Protein AF-A0A137P3D1-F1 (afdb_monomer)

Nearest PDB structures (foldseek):
  4ilo-assembly1_A  TM=2.712E-01  e=7.919E+00  Chlamydia trachomatis L2/434/Bu

Radius of gyration: 22.84 Å; Cα contacts (8 Å, |Δi|>4): 78; chains: 1; bounding box: 46×44×73 Å

Sequence (147 aa):
MISRLLNASLIRRLPSTFTNNNWLLGMGGLTFGIVVVGGLTRLTESGLSITEWNLIKGMKYPSSPSEWEVEFEKYRQSPEYHKLNHHMTVDEFKNIYFMEWFHRMWGRFIGLAFLGPLAYFWAKGKLAPSLKPKLLTLGGLIGFQVI

InterPro domains:
  IPR003780 COX15/CtaA family [PF02628] (22-145)
  IPR023754 Heme A synthase, type 2 [PTHR23289] (22-145)

Foldseek 3Di:
DPDPPPPVVVVVPPPPVVVVPVLVVVLVVLVVVLVVLVVVLVVLVLQCLQVDDDPPVLLDDDDDPVSLVVSVVVVCPDVCCVPPNVPPDSVNSSVSSCSNSVSLVSLVVSLCSLVVVVVVCVVVVVDDPVCVVVSVVVNVVSVVVSD

Solvent-accessible surface area (backbone atoms only — not comparable to full-atom values): 8757 Å² total; per-residue (Å²): 145,86,86,86,79,82,64,74,70,74,74,69,71,66,76,88,56,73,77,53,53,61,53,53,50,50,52,50,52,52,52,51,48,53,52,53,49,47,52,49,25,56,76,65,67,12,78,65,47,71,82,68,92,38,90,72,69,62,67,64,74,75,84,48,74,72,48,46,51,55,50,49,51,56,31,59,74,32,70,57,29,70,73,77,41,81,82,64,46,75,72,58,48,50,54,31,38,46,46,36,51,49,45,57,51,50,45,44,48,50,47,48,67,51,48,53,58,49,51,53,36,55,76,68,65,71,58,56,81,83,49,51,63,56,52,51,52,50,50,51,52,43,56,62,71,58,104

Mean predicted aligned error: 11.37 Å

Structure (mmCIF, N/CA/C/O backbone):
data_AF-A0A137P3D1-F1
#
_entry.id   AF-A0A137P3D1-F1
#
loop_
_atom_site.group_PDB
_atom_site.id
_atom_site.type_symbol
_atom_site.label_atom_id
_atom_site.label_alt_id
_atom_site.label_comp_id
_atom_site.label_asym_id
_atom_site.label_entity_id
_atom_site.label_seq_id
_atom_site.pdbx_PDB_ins_code
_atom_site.Cartn_x
_atom_site.Cartn_y
_atom_site.Cartn_z
_atom_site.occupancy
_atom_site.B_iso_or_equiv
_atom_site.auth_seq_id
_atom_site.auth_comp_id
_atom_site.auth_asym_id
_atom_site.auth_atom_id
_atom_site.pdbx_PDB_model_num
ATOM 1 N N . MET A 1 1 ? -19.434 -35.854 47.605 1.00 48.38 1 MET A N 1
ATOM 2 C CA . MET A 1 1 ? -19.166 -34.437 47.942 1.00 48.38 1 MET A CA 1
ATOM 3 C C . MET A 1 1 ? -18.241 -33.757 46.913 1.00 48.38 1 MET A C 1
ATOM 5 O O . MET A 1 1 ? -17.445 -32.929 47.302 1.00 48.38 1 MET A O 1
ATOM 9 N N . ILE A 1 2 ? -18.326 -34.055 45.601 1.00 44.84 2 ILE A N 1
ATOM 10 C CA . ILE A 1 2 ? -17.552 -33.346 44.547 1.00 44.84 2 ILE A CA 1
ATOM 11 C C . ILE A 1 2 ? -18.333 -33.371 43.211 1.00 44.84 2 ILE A C 1
ATOM 13 O O . ILE A 1 2 ? -17.855 -33.866 42.202 1.00 44.84 2 ILE A O 1
ATOM 17 N N . SER A 1 3 ? -19.590 -32.914 43.189 1.00 43.62 3 SER A N 1
ATOM 18 C CA . SER A 1 3 ? -20.374 -32.834 41.932 1.00 43.62 3 SER A CA 1
ATOM 19 C C . SER A 1 3 ? -21.112 -31.506 41.728 1.00 43.62 3 SER A C 1
ATOM 21 O O . SER A 1 3 ? -21.974 -31.397 40.864 1.00 43.62 3 SER A O 1
ATOM 23 N N . ARG A 1 4 ? -20.773 -30.463 42.498 1.00 51.00 4 ARG A N 1
ATOM 24 C CA . ARG A 1 4 ? -21.480 -29.167 42.497 1.00 51.00 4 ARG A CA 1
ATOM 25 C C . ARG A 1 4 ? -20.602 -27.961 42.130 1.00 51.00 4 ARG A C 1
ATOM 27 O O . ARG A 1 4 ? -20.786 -26.893 42.697 1.00 51.00 4 ARG A O 1
ATOM 34 N N . LEU A 1 5 ? -19.650 -28.104 41.204 1.00 51.69 5 LEU A N 1
ATOM 35 C CA . LEU A 1 5 ? -18.788 -26.979 40.784 1.00 51.69 5 LEU A CA 1
ATOM 36 C C . LEU A 1 5 ? -18.639 -26.790 39.268 1.00 51.69 5 LEU A C 1
ATOM 38 O O . LEU A 1 5 ? -17.807 -26.003 38.834 1.00 51.69 5 LEU A O 1
ATOM 42 N N . LEU A 1 6 ? -19.477 -27.420 38.444 1.00 52.34 6 LEU A N 1
ATOM 43 C CA . LEU A 1 6 ? -19.559 -27.067 37.022 1.00 52.34 6 LEU A CA 1
ATOM 44 C C . LEU A 1 6 ? -20.787 -26.191 36.797 1.00 52.34 6 LEU A C 1
ATOM 46 O O . LEU A 1 6 ? -21.832 -26.608 36.305 1.00 52.34 6 LEU A O 1
ATOM 50 N N . ASN A 1 7 ? -20.649 -24.946 37.245 1.00 46.69 7 ASN A N 1
ATOM 51 C CA . ASN A 1 7 ? -21.620 -23.887 37.053 1.00 46.69 7 ASN A CA 1
ATOM 52 C C . ASN A 1 7 ? -21.614 -23.485 35.566 1.00 46.69 7 ASN A C 1
ATOM 54 O O . ASN A 1 7 ? -20.866 -22.603 35.146 1.00 46.69 7 ASN A O 1
ATOM 58 N N . ALA A 1 8 ? -22.458 -24.137 34.762 1.00 51.38 8 ALA A N 1
ATOM 59 C CA . ALA A 1 8 ? -22.659 -23.857 33.335 1.00 51.38 8 ALA A CA 1
ATOM 60 C C . ALA A 1 8 ? -23.103 -22.403 33.032 1.00 51.38 8 ALA A C 1
ATOM 62 O O . ALA A 1 8 ? -23.218 -22.006 31.873 1.00 51.38 8 ALA A O 1
ATOM 63 N N . SER A 1 9 ? -23.320 -21.578 34.062 1.00 46.88 9 SER A N 1
ATOM 64 C CA . SER A 1 9 ? -23.575 -20.140 33.944 1.00 46.88 9 SER A CA 1
ATOM 65 C C . SER A 1 9 ? -22.317 -19.294 33.684 1.00 46.88 9 SER A C 1
ATOM 67 O O . SER A 1 9 ? -22.446 -18.177 33.182 1.00 46.88 9 SER A O 1
ATOM 69 N N . LEU A 1 10 ? -21.109 -19.814 33.940 1.00 49.31 10 LEU A N 1
ATOM 70 C CA . LEU A 1 10 ? -19.851 -19.097 33.670 1.00 49.31 10 LEU A CA 1
ATOM 71 C C . LEU A 1 10 ? -19.464 -19.092 32.183 1.00 49.31 10 LEU A C 1
ATOM 73 O O . LEU A 1 10 ? -18.815 -18.159 31.723 1.00 49.31 10 LEU A O 1
ATOM 77 N N . ILE A 1 11 ? -19.933 -20.074 31.406 1.00 49.28 11 ILE A N 1
ATOM 78 C CA . ILE A 1 11 ? -19.677 -20.160 29.956 1.00 49.28 11 ILE A CA 1
ATOM 79 C C . ILE A 1 11 ? -20.614 -19.222 29.160 1.00 49.28 11 ILE A C 1
ATOM 81 O O . ILE A 1 11 ? -20.335 -18.870 28.018 1.00 49.28 11 ILE A O 1
ATOM 85 N N . ARG A 1 12 ? -21.709 -18.734 29.767 1.00 49.47 12 ARG A N 1
ATOM 86 C CA . ARG A 1 12 ? -22.755 -17.934 29.094 1.00 49.47 12 ARG A CA 1
ATOM 87 C C . ARG A 1 12 ? -22.548 -16.412 29.096 1.00 49.47 12 ARG A C 1
ATOM 89 O O . ARG A 1 12 ? -23.447 -15.690 28.675 1.00 49.47 12 ARG A O 1
ATOM 96 N N . ARG A 1 13 ? -21.394 -15.899 29.537 1.00 45.59 13 ARG A N 1
ATOM 97 C CA . ARG A 1 13 ? -21.099 -14.447 29.558 1.00 45.59 13 ARG A CA 1
ATOM 98 C C . ARG A 1 13 ? -20.044 -14.003 28.547 1.00 45.59 13 ARG A C 1
ATOM 100 O O . ARG A 1 13 ? -19.360 -13.011 28.778 1.00 45.59 13 ARG A O 1
ATOM 107 N N . LEU A 1 14 ? -19.922 -14.684 27.413 1.00 46.38 14 LEU A N 1
ATOM 108 C CA . LEU A 1 14 ? -19.300 -14.034 26.266 1.00 46.38 14 LEU A CA 1
ATOM 109 C C . LEU A 1 14 ? -20.370 -13.143 25.622 1.00 46.38 14 LEU A C 1
ATOM 111 O O . LEU A 1 14 ? -21.369 -13.681 25.139 1.00 46.38 14 LEU A O 1
ATOM 115 N N . PRO A 1 15 ? -20.237 -11.801 25.664 1.00 43.69 15 PRO A N 1
ATOM 116 C CA . PRO A 1 15 ? -21.131 -10.938 24.906 1.00 43.69 15 PRO A CA 1
ATOM 117 C C . PRO A 1 15 ? -21.111 -11.420 23.457 1.00 43.69 15 PRO A C 1
ATOM 119 O O . PRO A 1 15 ? -20.044 -11.702 22.913 1.00 43.69 15 PRO A O 1
ATOM 122 N N . SER A 1 16 ? -22.288 -11.571 22.856 1.00 51.28 16 SER A N 1
ATOM 123 C CA . SER A 1 16 ? -22.472 -12.017 21.477 1.00 51.28 16 SER A CA 1
ATOM 124 C C . SER A 1 16 ? -21.929 -10.974 20.494 1.00 51.28 16 SER A C 1
ATOM 126 O O . SER A 1 16 ? -22.661 -10.309 19.768 1.00 51.28 16 SER A O 1
ATOM 128 N N . THR A 1 17 ? -20.609 -10.825 20.430 1.00 50.16 17 THR A N 1
ATOM 129 C CA . THR A 1 17 ? -19.891 -9.987 19.466 1.00 50.16 17 THR A CA 1
ATOM 130 C C . THR A 1 17 ? -19.764 -10.707 18.123 1.00 50.16 17 THR A C 1
ATOM 132 O O . THR A 1 17 ? -18.695 -10.722 17.513 1.00 50.16 17 THR A O 1
ATOM 135 N N . PHE A 1 18 ? -20.844 -11.334 17.650 1.00 47.50 18 PHE A N 1
ATOM 136 C CA . PHE A 1 18 ? -20.845 -12.123 16.412 1.00 47.50 18 PHE A CA 1
ATOM 137 C C . PHE A 1 18 ? -20.527 -11.260 15.173 1.00 47.50 18 PHE A C 1
ATOM 139 O O . PHE A 1 18 ? -20.038 -11.768 14.171 1.00 47.50 18 PHE A O 1
ATOM 146 N N . THR A 1 19 ? -20.703 -9.936 15.263 1.00 52.19 19 THR A N 1
ATOM 147 C CA . THR A 1 19 ? -20.326 -8.973 14.214 1.00 52.19 19 THR A CA 1
ATOM 148 C C . THR A 1 19 ? -18.819 -8.656 14.176 1.00 52.19 19 THR A C 1
ATOM 150 O O . THR A 1 19 ? -18.325 -8.227 13.140 1.00 52.19 19 THR A O 1
ATOM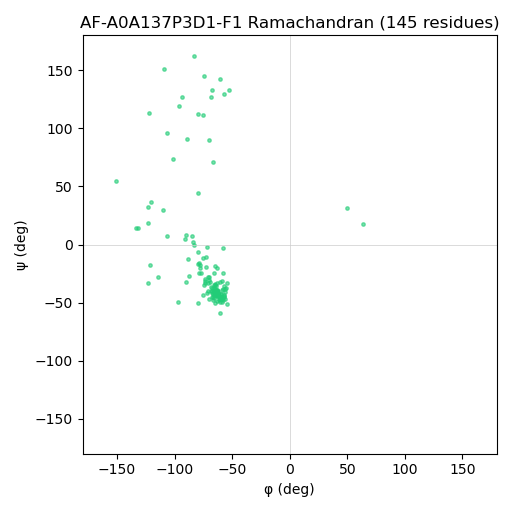 153 N N . ASN A 1 20 ? -18.065 -8.897 15.261 1.00 59.03 20 ASN A N 1
ATOM 154 C CA . ASN A 1 20 ? -16.628 -8.581 15.330 1.00 59.03 20 ASN A CA 1
ATOM 155 C C . ASN A 1 20 ? -15.729 -9.734 14.859 1.00 59.03 20 ASN A C 1
ATOM 157 O O . ASN A 1 20 ? -14.675 -9.477 14.283 1.00 59.03 20 ASN A O 1
ATOM 161 N N . ASN A 1 21 ? -16.130 -10.993 15.064 1.00 66.56 21 ASN A N 1
ATOM 162 C CA . ASN A 1 21 ? -15.280 -12.135 14.705 1.00 66.56 21 ASN A CA 1
ATOM 163 C C . ASN A 1 21 ? -15.080 -12.271 13.194 1.00 66.56 21 ASN A C 1
ATOM 165 O O . ASN A 1 21 ? -13.954 -12.483 12.761 1.00 66.56 21 ASN A O 1
ATOM 169 N N . ASN A 1 22 ? -16.128 -12.098 12.385 1.00 76.44 22 ASN A N 1
ATOM 170 C CA . ASN A 1 22 ? -16.003 -12.234 10.930 1.00 76.44 22 ASN A CA 1
ATOM 171 C C . ASN A 1 22 ? -15.114 -11.141 10.322 1.00 76.44 22 ASN A C 1
ATOM 173 O O . ASN A 1 22 ? -14.364 -11.416 9.391 1.00 76.44 22 ASN A O 1
ATOM 177 N N . TRP A 1 23 ? -15.152 -9.922 10.872 1.00 75.12 23 TRP A N 1
ATOM 178 C CA . TRP A 1 23 ? -14.256 -8.844 10.451 1.00 75.12 23 TRP A CA 1
ATOM 179 C C . TRP A 1 23 ? -12.802 -9.156 10.808 1.00 75.12 23 TRP A C 1
ATOM 181 O O . TRP A 1 23 ? -11.940 -9.074 9.941 1.00 75.12 23 TRP A O 1
ATOM 191 N N . LEU A 1 24 ? -12.527 -9.580 12.046 1.00 75.56 24 LEU A N 1
ATOM 192 C CA . LEU A 1 24 ? -11.172 -9.946 12.471 1.00 75.56 24 LEU A CA 1
ATOM 193 C C . LEU A 1 24 ? -10.624 -11.156 11.698 1.00 75.56 24 LEU A C 1
ATOM 195 O O . LEU A 1 24 ? -9.456 -11.153 11.321 1.00 75.56 24 LEU A O 1
ATOM 199 N N . LEU A 1 25 ? -11.462 -12.156 11.410 1.00 82.62 25 LEU A N 1
ATOM 200 C CA . LEU A 1 25 ? -11.101 -13.294 10.559 1.00 82.62 25 LEU A CA 1
ATOM 201 C C . LEU A 1 25 ? -10.829 -12.856 9.115 1.00 82.62 25 LEU A C 1
ATOM 203 O O . LEU A 1 25 ? -9.838 -13.284 8.529 1.00 82.62 25 LEU A O 1
ATOM 207 N N . GLY A 1 26 ? -11.653 -11.958 8.567 1.00 83.94 26 GLY A N 1
ATOM 208 C CA . GLY A 1 26 ? -11.423 -11.349 7.257 1.00 83.94 26 GLY A CA 1
ATOM 209 C C . GLY A 1 26 ? -10.104 -10.577 7.204 1.00 83.94 26 GLY A C 1
ATOM 210 O O . GLY A 1 26 ? -9.318 -10.772 6.282 1.00 83.94 26 GLY A O 1
ATOM 211 N N . MET A 1 27 ? -9.806 -9.775 8.230 1.00 82.12 27 MET A N 1
ATOM 212 C CA . MET A 1 27 ? -8.526 -9.072 8.356 1.00 82.12 27 MET A CA 1
ATOM 213 C C . MET A 1 27 ? -7.348 -10.045 8.476 1.00 82.12 27 MET A C 1
ATOM 215 O O . MET A 1 27 ? -6.303 -9.812 7.868 1.00 82.12 27 MET A O 1
ATOM 219 N N . GLY A 1 28 ? -7.518 -11.152 9.204 1.00 83.75 28 GLY A N 1
ATOM 220 C CA . GLY A 1 28 ? -6.529 -12.227 9.292 1.00 83.75 28 GLY A CA 1
ATOM 221 C C . GLY A 1 28 ? -6.236 -12.859 7.930 1.00 83.75 28 GLY A C 1
ATOM 222 O O . GLY A 1 28 ? -5.074 -12.972 7.547 1.00 83.75 28 GLY A O 1
ATOM 223 N N . GLY A 1 29 ? -7.276 -13.189 7.159 1.00 87.75 29 GLY A N 1
ATOM 224 C CA . GLY A 1 29 ? -7.135 -13.716 5.798 1.00 87.75 29 GLY A CA 1
ATOM 225 C C . GLY A 1 29 ? -6.468 -12.726 4.840 1.00 87.75 29 GLY A C 1
ATOM 226 O O . GLY A 1 29 ? -5.564 -13.099 4.095 1.00 87.75 29 GLY A O 1
ATOM 227 N N . LEU A 1 30 ? -6.845 -11.448 4.907 1.00 85.19 30 LEU A N 1
ATOM 228 C CA . LEU A 1 30 ? -6.215 -10.386 4.120 1.00 85.19 30 LEU A CA 1
ATOM 229 C C . LEU A 1 30 ? -4.727 -10.217 4.463 1.00 85.19 30 LEU A C 1
ATOM 231 O O . LEU A 1 30 ? -3.899 -10.085 3.560 1.00 85.19 30 LEU A O 1
ATOM 235 N N . THR A 1 31 ? -4.390 -10.273 5.755 1.00 85.00 31 THR A N 1
ATOM 236 C CA . THR A 1 31 ? -3.007 -10.186 6.250 1.00 85.00 31 THR A CA 1
ATOM 237 C C . THR A 1 31 ? -2.183 -11.393 5.808 1.00 85.00 31 THR A C 1
ATOM 239 O O . THR A 1 31 ? -1.043 -11.250 5.379 1.00 85.00 31 THR A O 1
ATOM 242 N N . PHE A 1 32 ? -2.761 -12.591 5.844 1.00 88.06 32 PHE A N 1
ATOM 243 C CA . PHE A 1 32 ? -2.105 -13.776 5.303 1.00 88.06 32 PHE A CA 1
ATOM 244 C C . PHE A 1 32 ? -1.856 -13.640 3.792 1.00 88.06 32 PHE A C 1
ATOM 246 O O . PHE A 1 32 ? -0.751 -13.901 3.321 1.00 88.06 32 PHE A O 1
ATOM 253 N N . GLY A 1 33 ? -2.845 -13.142 3.042 1.00 87.75 33 GLY A N 1
ATOM 254 C CA . GLY A 1 33 ? -2.725 -12.910 1.603 1.00 87.75 33 GLY A CA 1
ATOM 255 C C . GLY A 1 33 ? -1.588 -11.953 1.235 1.00 87.75 33 GLY A C 1
ATOM 256 O O . GLY A 1 33 ? -0.784 -12.281 0.364 1.00 87.75 33 GLY A O 1
ATOM 257 N N . ILE A 1 34 ? -1.459 -10.809 1.922 1.00 86.12 34 ILE A N 1
ATOM 258 C CA . ILE A 1 34 ? -0.372 -9.852 1.634 1.00 86.12 34 ILE A CA 1
ATOM 259 C C . ILE A 1 34 ? 1.012 -10.437 1.933 1.00 86.12 34 ILE A C 1
ATOM 261 O O . ILE A 1 34 ? 1.952 -10.155 1.193 1.00 86.12 34 ILE A O 1
ATOM 265 N N . VAL A 1 35 ? 1.143 -11.283 2.961 1.00 87.12 35 VAL A N 1
ATOM 266 C CA . VAL A 1 35 ? 2.410 -11.961 3.288 1.00 87.12 35 VAL A CA 1
ATOM 267 C C . VAL A 1 35 ? 2.800 -12.941 2.181 1.00 87.12 35 VAL A C 1
ATOM 269 O O . VAL A 1 35 ? 3.954 -12.944 1.756 1.00 87.12 35 VAL A O 1
ATOM 272 N N . VAL A 1 36 ? 1.847 -13.725 1.666 1.00 88.44 36 VAL A N 1
ATOM 273 C CA . VAL A 1 36 ? 2.094 -14.652 0.548 1.00 88.44 36 VAL A CA 1
ATOM 274 C C . VAL A 1 36 ? 2.486 -13.888 -0.718 1.00 88.44 36 VAL A C 1
ATOM 276 O O . VAL A 1 36 ? 3.502 -14.201 -1.332 1.00 88.44 36 VAL A O 1
ATOM 279 N N . VAL A 1 37 ? 1.727 -12.851 -1.082 1.00 86.38 37 VAL A N 1
ATOM 280 C CA . VAL A 1 37 ? 2.004 -12.022 -2.269 1.00 86.38 37 VAL A CA 1
ATOM 281 C C . VAL A 1 37 ? 3.346 -11.297 -2.140 1.00 86.38 37 VAL A C 1
ATOM 283 O O . VAL A 1 37 ? 4.102 -11.234 -3.107 1.00 86.38 37 VAL A O 1
ATOM 286 N N . GLY A 1 38 ? 3.682 -10.785 -0.954 1.00 84.19 38 GLY A N 1
ATOM 287 C CA . GLY A 1 38 ? 4.978 -10.154 -0.692 1.00 84.19 38 GLY A CA 1
ATOM 288 C C . GLY A 1 38 ? 6.140 -11.140 -0.784 1.00 84.19 38 GLY A C 1
ATOM 289 O O . GLY A 1 38 ? 7.171 -10.826 -1.376 1.00 84.19 38 GLY A O 1
ATOM 290 N N . GLY A 1 39 ? 5.951 -12.361 -0.276 1.00 85.38 39 GLY A N 1
ATOM 291 C CA . GLY A 1 39 ? 6.906 -13.455 -0.447 1.00 85.38 39 GLY A CA 1
ATOM 292 C C . GLY A 1 39 ? 7.141 -13.787 -1.920 1.00 85.38 39 GLY A C 1
ATOM 293 O O . GLY A 1 39 ? 8.290 -13.874 -2.346 1.00 85.38 39 GLY A O 1
ATOM 294 N N . LEU A 1 40 ? 6.072 -13.886 -2.716 1.00 84.31 40 LEU A N 1
ATOM 295 C CA . LEU A 1 40 ? 6.174 -14.092 -4.164 1.00 84.31 40 LEU A CA 1
ATOM 296 C C . LEU A 1 40 ? 6.907 -12.939 -4.853 1.00 84.31 40 LEU A C 1
ATOM 298 O O . LEU A 1 40 ? 7.853 -13.199 -5.580 1.00 84.31 40 LEU A O 1
ATOM 302 N N . THR A 1 41 ? 6.546 -11.690 -4.549 1.00 82.00 41 THR A N 1
ATOM 303 C CA . THR A 1 41 ? 7.190 -10.473 -5.087 1.00 82.00 41 THR A CA 1
ATOM 304 C C . THR A 1 41 ? 8.700 -10.474 -4.815 1.00 82.00 41 THR A C 1
ATOM 306 O O . THR A 1 41 ? 9.508 -10.073 -5.651 1.00 82.00 41 THR A O 1
ATOM 309 N N . ARG A 1 42 ? 9.117 -10.974 -3.644 1.00 81.25 42 ARG A N 1
ATOM 310 C CA . ARG A 1 42 ? 10.537 -11.105 -3.305 1.00 81.25 42 ARG A CA 1
ATOM 311 C C . ARG A 1 42 ? 11.230 -12.218 -4.088 1.00 81.25 42 ARG A C 1
ATOM 313 O O . ARG A 1 42 ? 12.363 -12.021 -4.511 1.00 81.25 42 ARG A O 1
ATOM 320 N N . LEU A 1 43 ? 10.572 -13.365 -4.256 1.00 80.50 43 LEU A N 1
ATOM 321 C CA . LEU A 1 43 ? 11.100 -14.504 -5.013 1.00 80.50 43 LEU A CA 1
ATOM 322 C C . LEU A 1 43 ? 11.166 -14.228 -6.520 1.00 80.50 43 LEU A C 1
ATOM 324 O O . LEU A 1 43 ? 12.045 -14.759 -7.187 1.00 80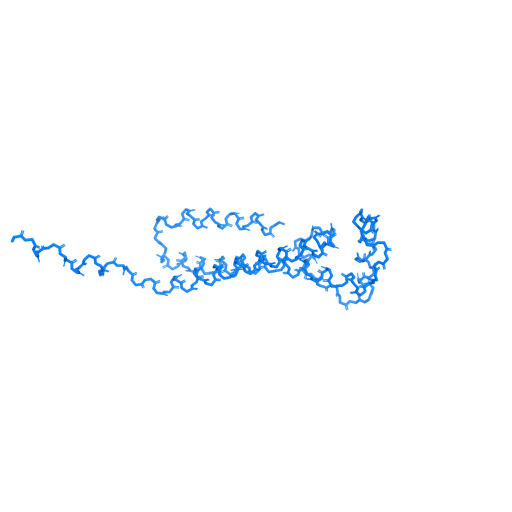.50 43 LEU A O 1
ATOM 328 N N . THR A 1 44 ? 10.267 -13.395 -7.047 1.00 72.56 44 THR A N 1
ATOM 329 C CA . THR A 1 44 ? 10.278 -12.936 -8.445 1.00 72.56 44 THR A CA 1
ATOM 330 C C . THR A 1 44 ? 11.179 -11.722 -8.666 1.00 72.56 44 THR A C 1
ATOM 332 O O . THR A 1 44 ? 11.117 -11.130 -9.738 1.00 72.56 44 THR A O 1
ATOM 335 N N . GLU A 1 45 ? 11.954 -11.319 -7.648 1.00 74.69 45 GLU A N 1
ATOM 336 C CA . GLU A 1 45 ? 12.861 -10.159 -7.671 1.00 74.69 45 GLU A CA 1
ATOM 337 C C . GLU A 1 45 ? 12.190 -8.880 -8.194 1.00 74.69 45 GLU A C 1
ATOM 339 O O . GLU A 1 45 ? 12.812 -8.014 -8.796 1.00 74.69 45 GLU A O 1
ATOM 344 N N . SER A 1 46 ? 10.886 -8.740 -7.952 1.00 70.56 46 SER A N 1
ATOM 345 C CA . SER A 1 46 ? 10.105 -7.604 -8.434 1.00 70.56 46 SER A CA 1
ATOM 346 C C . SER A 1 46 ? 10.059 -6.459 -7.431 1.00 70.56 46 SER A C 1
ATOM 348 O O . SER A 1 46 ? 9.366 -5.483 -7.656 1.00 70.56 46 SER A O 1
ATOM 350 N N . GLY A 1 47 ? 10.774 -6.556 -6.307 1.00 63.25 47 GLY A N 1
ATOM 351 C CA . GLY A 1 47 ? 10.686 -5.597 -5.202 1.00 63.25 47 GLY A CA 1
ATOM 352 C C . GLY A 1 47 ? 11.325 -4.224 -5.451 1.00 63.25 47 GLY A C 1
ATOM 353 O O . GLY A 1 47 ? 11.138 -3.337 -4.621 1.00 63.25 47 GLY A O 1
ATOM 354 N N . LEU A 1 48 ? 12.089 -4.049 -6.535 1.00 71.75 48 LEU A N 1
ATOM 355 C CA . LEU A 1 48 ? 12.685 -2.768 -6.955 1.00 71.75 48 LEU A CA 1
ATOM 356 C C . LEU A 1 48 ? 12.270 -2.388 -8.390 1.00 71.75 48 LEU A C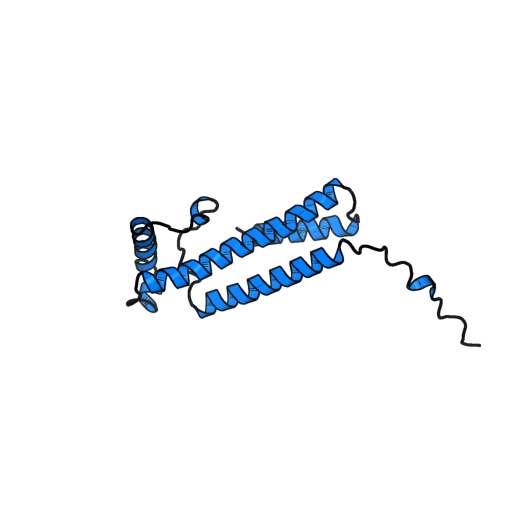 1
ATOM 358 O O . LEU A 1 48 ? 12.915 -1.549 -9.024 1.00 71.75 48 LEU A O 1
ATOM 362 N N . SER A 1 49 ? 11.193 -2.985 -8.909 1.00 72.06 49 SER A N 1
ATOM 363 C CA . SER A 1 49 ? 10.679 -2.686 -10.250 1.00 72.06 49 SER A CA 1
ATOM 364 C C . SER A 1 49 ? 10.043 -1.290 -10.347 1.00 72.06 49 SER A C 1
ATOM 366 O O . SER A 1 49 ? 10.108 -0.658 -11.402 1.00 72.06 49 SER A O 1
ATOM 368 N N . ILE A 1 50 ? 9.500 -0.766 -9.242 1.00 75.75 50 ILE A N 1
ATOM 369 C CA . ILE A 1 50 ? 8.945 0.586 -9.108 1.00 75.75 50 ILE A CA 1
ATOM 370 C C . ILE A 1 50 ? 9.913 1.429 -8.272 1.00 75.75 50 ILE A C 1
ATOM 372 O O . ILE A 1 50 ? 9.883 1.432 -7.038 1.00 75.75 50 ILE A O 1
ATOM 376 N N . THR A 1 51 ? 10.771 2.183 -8.955 1.00 67.31 51 THR A N 1
ATOM 377 C CA . THR A 1 51 ? 11.805 3.019 -8.322 1.00 67.31 51 THR A CA 1
ATOM 378 C C . THR A 1 51 ? 11.260 4.336 -7.761 1.00 67.31 51 THR A C 1
ATOM 380 O O . THR A 1 51 ? 11.907 4.976 -6.933 1.00 67.31 51 THR A O 1
ATOM 383 N N . GLU A 1 52 ? 10.050 4.737 -8.160 1.00 67.88 52 GLU A N 1
ATOM 384 C CA . GLU A 1 52 ? 9.433 5.983 -7.717 1.00 67.88 52 GLU A CA 1
ATOM 385 C C . GLU A 1 52 ? 8.480 5.785 -6.540 1.00 67.88 52 GLU A C 1
ATOM 387 O O . GLU A 1 52 ? 7.436 5.135 -6.638 1.00 67.88 52 GLU A O 1
ATOM 392 N N . TRP A 1 53 ? 8.783 6.441 -5.423 1.00 60.34 53 TRP A N 1
ATOM 393 C CA . TRP A 1 53 ? 7.882 6.482 -4.280 1.00 60.34 53 TRP A CA 1
ATOM 394 C C . TRP A 1 53 ? 6.919 7.672 -4.397 1.00 60.34 53 TRP A C 1
ATOM 396 O O . TRP A 1 53 ? 7.209 8.786 -3.969 1.00 60.34 53 TRP A O 1
ATOM 406 N N . ASN A 1 54 ? 5.756 7.444 -5.014 1.00 66.19 54 ASN A N 1
ATOM 407 C CA . ASN A 1 54 ? 4.706 8.453 -5.163 1.00 66.19 54 ASN A CA 1
ATOM 408 C C . ASN A 1 54 ? 3.380 7.970 -4.547 1.00 66.19 54 ASN A C 1
ATOM 410 O O . ASN A 1 54 ? 2.728 7.069 -5.075 1.00 66.19 54 ASN A O 1
ATOM 414 N N . LEU A 1 55 ? 2.920 8.617 -3.467 1.00 57.75 55 LEU A N 1
ATOM 415 C CA . LEU A 1 55 ? 1.670 8.264 -2.769 1.00 57.75 55 LEU A CA 1
ATOM 416 C C . LEU A 1 55 ? 0.441 8.293 -3.692 1.00 57.75 55 LEU A C 1
ATOM 418 O O . LEU A 1 55 ? -0.353 7.353 -3.689 1.00 57.75 55 LEU A O 1
ATOM 422 N N . ILE A 1 56 ? 0.306 9.342 -4.510 1.00 58.53 56 ILE A N 1
ATOM 423 C CA . ILE A 1 56 ? -0.862 9.538 -5.384 1.00 58.53 56 ILE A CA 1
ATOM 424 C C . ILE A 1 56 ? -0.586 9.039 -6.807 1.00 58.53 56 ILE A C 1
ATOM 426 O O . ILE A 1 56 ? -1.366 8.259 -7.346 1.00 58.53 56 ILE A O 1
ATOM 430 N N . LYS A 1 57 ? 0.542 9.443 -7.411 1.00 59.94 57 LYS A N 1
ATOM 431 C CA . LYS A 1 57 ? 0.879 9.063 -8.795 1.00 59.94 57 LYS A CA 1
ATOM 432 C C . LYS A 1 57 ? 1.259 7.586 -8.943 1.00 59.94 57 LYS A C 1
ATOM 434 O O . LYS A 1 57 ? 0.954 7.009 -9.977 1.00 59.94 57 LYS A O 1
ATOM 439 N N . GLY A 1 58 ? 1.804 6.952 -7.902 1.00 63.31 58 GLY A N 1
ATOM 440 C CA . GLY A 1 58 ? 2.148 5.524 -7.906 1.00 63.31 58 GLY A CA 1
ATOM 441 C C . GLY A 1 58 ? 0.945 4.572 -7.860 1.00 63.31 58 GLY A C 1
ATOM 442 O O . GLY A 1 58 ? 1.128 3.362 -7.899 1.00 63.31 58 GLY A O 1
ATOM 443 N N . MET A 1 59 ? -0.293 5.086 -7.773 1.00 64.69 59 MET A N 1
ATOM 444 C CA . MET A 1 59 ? -1.502 4.267 -7.968 1.00 64.69 59 MET A CA 1
ATOM 445 C C . MET A 1 59 ? -1.810 4.016 -9.440 1.00 64.69 59 MET A C 1
ATOM 447 O O . MET A 1 59 ? -2.508 3.054 -9.758 1.00 64.69 59 MET A O 1
ATOM 451 N N . LYS A 1 60 ? -1.337 4.890 -10.335 1.00 74.81 60 LYS A N 1
ATOM 452 C CA . LYS A 1 60 ? -1.670 4.811 -11.753 1.00 74.81 60 LYS A CA 1
ATOM 453 C C . LYS A 1 60 ? -0.877 3.671 -12.386 1.00 74.81 60 LYS A C 1
ATOM 455 O O . LYS A 1 60 ? 0.335 3.767 -12.524 1.00 74.81 60 LYS A O 1
ATOM 460 N N . TYR A 1 61 ? -1.582 2.615 -12.781 1.00 78.25 61 TYR A N 1
ATOM 461 C CA . TYR A 1 61 ? -1.009 1.560 -13.606 1.00 78.25 61 TYR A CA 1
ATOM 462 C C . TYR A 1 61 ? -0.712 2.124 -15.009 1.00 78.25 61 TYR A C 1
ATOM 464 O O . TYR A 1 61 ? -1.620 2.719 -15.607 1.00 78.25 61 TYR A O 1
ATOM 472 N N . PRO A 1 62 ? 0.522 1.992 -15.529 1.00 80.62 62 PRO A N 1
ATOM 473 C CA . PRO A 1 62 ? 0.853 2.425 -16.881 1.00 80.62 62 PRO A CA 1
ATOM 474 C C . PRO A 1 62 ? -0.063 1.737 -17.897 1.00 80.62 62 PRO A C 1
ATOM 476 O O . PRO A 1 62 ? -0.255 0.522 -17.874 1.00 80.62 62 PRO A O 1
ATOM 479 N N . SER A 1 63 ? -0.672 2.524 -18.778 1.00 80.56 63 SER A N 1
ATOM 480 C CA . SER A 1 63 ? -1.724 2.035 -19.688 1.00 80.56 63 SER A CA 1
ATOM 481 C C . SER A 1 63 ? -1.385 2.242 -21.160 1.00 80.56 63 SER A C 1
ATOM 483 O O . SER A 1 63 ? -1.958 1.581 -22.023 1.00 80.56 63 SER A O 1
ATOM 485 N N . SER A 1 64 ? -0.426 3.125 -21.450 1.00 86.75 64 SER A N 1
ATOM 486 C CA . SER A 1 64 ? 0.044 3.401 -22.808 1.00 86.75 64 SER A CA 1
ATOM 487 C C . SER A 1 64 ? 1.459 2.855 -23.041 1.00 86.75 64 SER A C 1
ATOM 489 O O . SER A 1 64 ? 2.254 2.819 -22.100 1.00 86.75 64 SER A O 1
ATOM 491 N N . PRO A 1 65 ? 1.819 2.484 -24.285 1.00 85.00 65 PRO A N 1
ATOM 492 C CA . PRO A 1 65 ? 3.181 2.053 -24.617 1.00 85.00 65 PRO A CA 1
ATOM 493 C C . PRO A 1 65 ? 4.250 3.093 -24.252 1.00 85.00 65 PRO A C 1
ATOM 495 O O . PRO A 1 65 ? 5.301 2.749 -23.736 1.00 85.00 65 PRO A O 1
ATOM 498 N N . SER A 1 66 ? 3.963 4.386 -24.433 1.00 84.69 66 SER A N 1
ATOM 499 C CA . SER A 1 66 ? 4.892 5.455 -24.048 1.00 84.69 66 SER A CA 1
ATOM 500 C C . SER A 1 66 ? 5.135 5.535 -22.539 1.00 84.69 66 SER A C 1
ATOM 502 O O . SER A 1 66 ? 6.232 5.885 -22.121 1.00 84.69 66 SER A O 1
ATOM 504 N N . GLU A 1 67 ? 4.124 5.237 -21.713 1.00 84.56 67 GLU A N 1
ATOM 505 C CA . GLU A 1 67 ? 4.285 5.207 -20.252 1.00 84.56 67 GLU A CA 1
ATOM 506 C C . GLU A 1 67 ? 5.118 3.999 -19.812 1.00 84.56 67 GLU A C 1
ATOM 508 O O . GLU A 1 67 ? 5.979 4.145 -18.948 1.00 84.56 67 GLU A O 1
ATOM 513 N N . TRP A 1 68 ? 4.906 2.832 -20.431 1.00 86.00 68 TRP A N 1
ATOM 514 C CA . TRP A 1 68 ? 5.715 1.638 -20.169 1.00 86.00 68 TRP A CA 1
ATOM 515 C C . TRP A 1 68 ? 7.190 1.869 -20.460 1.00 86.00 68 TRP A C 1
ATOM 517 O O . TRP A 1 68 ? 8.034 1.462 -19.667 1.00 86.00 68 TRP A O 1
ATOM 527 N N . GLU A 1 69 ? 7.494 2.600 -21.525 1.00 85.06 69 GLU A N 1
ATOM 528 C CA . GLU A 1 69 ? 8.873 2.813 -21.947 1.00 85.06 69 GLU A CA 1
ATOM 529 C C . GLU A 1 69 ? 9.592 3.783 -21.008 1.00 85.06 69 GLU A C 1
ATOM 531 O O . GLU A 1 69 ? 10.773 3.605 -20.722 1.00 85.06 69 GLU A O 1
ATOM 536 N N . VAL A 1 70 ? 8.864 4.759 -20.457 1.00 86.00 70 VAL A N 1
ATOM 537 C CA . VAL A 1 70 ? 9.369 5.659 -19.413 1.00 86.00 70 VAL A CA 1
ATOM 538 C C . VAL A 1 70 ? 9.669 4.898 -18.121 1.00 86.00 70 VAL A C 1
ATOM 540 O O . VAL A 1 70 ? 10.727 5.105 -17.528 1.00 86.00 70 VAL A O 1
ATOM 543 N N . GLU A 1 71 ? 8.767 4.023 -17.674 1.00 84.44 71 GLU A N 1
ATOM 544 C CA . GLU A 1 71 ? 8.986 3.219 -16.464 1.00 84.44 71 GLU A CA 1
ATOM 545 C C . GLU A 1 71 ? 10.095 2.177 -16.664 1.00 84.44 71 GLU A C 1
ATOM 547 O O . GLU A 1 71 ? 10.948 2.000 -15.794 1.00 84.44 71 GLU A O 1
ATOM 552 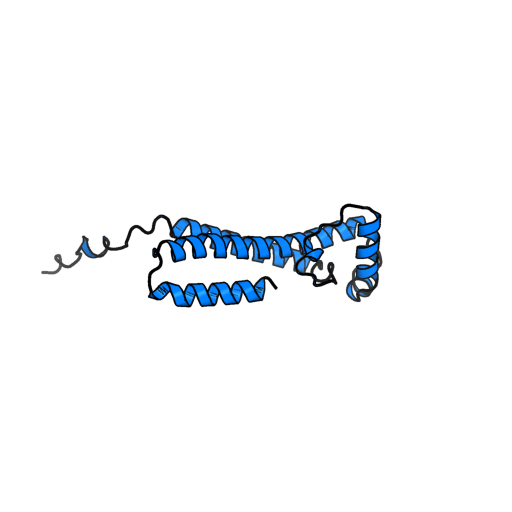N N . PHE A 1 72 ? 10.145 1.540 -17.835 1.00 85.12 72 PHE A N 1
ATOM 553 C CA . PHE A 1 72 ? 11.191 0.582 -18.169 1.00 85.12 72 PHE A CA 1
ATOM 554 C C . PHE A 1 72 ? 12.561 1.254 -18.265 1.00 85.12 72 PHE A C 1
ATOM 556 O O . PHE A 1 72 ? 13.546 0.693 -17.798 1.00 85.12 72 PHE A O 1
ATOM 563 N N . GLU A 1 73 ? 12.648 2.480 -18.787 1.00 84.75 73 GLU A N 1
ATOM 564 C CA . GLU A 1 73 ? 13.903 3.236 -18.802 1.00 84.75 73 GLU A CA 1
ATOM 565 C C . GLU A 1 73 ? 14.417 3.532 -17.388 1.00 84.75 73 GLU A C 1
ATOM 567 O O . GLU A 1 73 ? 15.607 3.371 -17.111 1.00 84.75 73 GLU A O 1
ATOM 572 N N . LYS A 1 74 ? 13.521 3.878 -16.456 1.00 82.81 74 LYS A N 1
ATOM 573 C CA . LYS A 1 74 ? 13.881 4.039 -15.037 1.00 82.81 74 LYS A CA 1
ATOM 574 C C . LYS A 1 74 ? 14.350 2.723 -14.428 1.00 82.81 74 LYS A C 1
ATOM 576 O O . LYS A 1 74 ? 15.313 2.713 -13.663 1.00 82.81 74 LYS A O 1
ATOM 581 N N . TYR A 1 75 ? 13.694 1.616 -14.772 1.00 81.56 75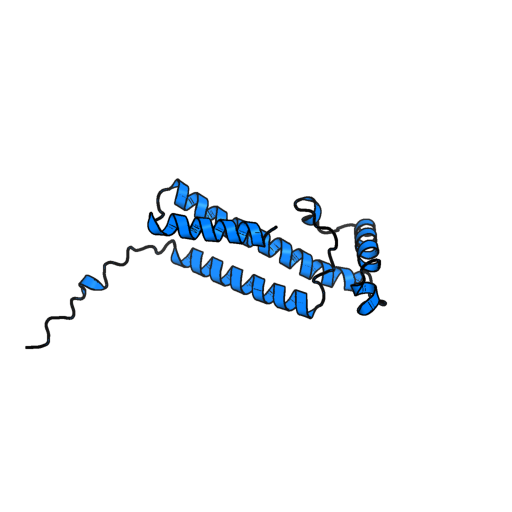 TYR A N 1
ATOM 582 C CA . TYR A 1 75 ? 14.117 0.293 -14.329 1.00 81.56 75 TYR A CA 1
ATOM 583 C C . TYR A 1 75 ? 15.483 -0.090 -14.906 1.00 81.56 75 TYR A C 1
ATOM 585 O O . TYR A 1 75 ? 16.321 -0.603 -14.168 1.00 81.56 75 TYR A O 1
ATOM 593 N N . ARG A 1 76 ? 15.767 0.240 -16.172 1.00 80.44 76 ARG A N 1
ATOM 594 C CA . ARG A 1 76 ? 17.070 -0.003 -16.812 1.00 80.44 76 ARG A CA 1
ATOM 595 C C . ARG A 1 76 ? 18.223 0.706 -16.121 1.00 80.44 76 ARG A C 1
ATOM 597 O O . ARG A 1 76 ? 19.313 0.154 -16.074 1.00 80.44 76 ARG A O 1
ATOM 604 N N . GLN A 1 77 ? 17.973 1.878 -15.546 1.00 81.19 77 GLN A N 1
ATOM 605 C CA . GLN A 1 77 ? 18.956 2.623 -14.752 1.00 81.19 77 GLN A CA 1
ATOM 606 C C . GLN A 1 77 ? 19.183 2.020 -13.356 1.00 81.19 77 GLN A C 1
ATOM 608 O O . GLN A 1 77 ? 20.120 2.410 -12.654 1.00 81.19 77 GLN A O 1
ATOM 613 N N . SER A 1 78 ? 18.337 1.079 -12.925 1.00 78.19 78 SER A N 1
ATOM 614 C CA . SER A 1 78 ? 18.473 0.437 -11.624 1.00 78.19 78 SER A CA 1
ATOM 615 C C . SER A 1 78 ? 19.631 -0.575 -11.617 1.00 78.19 78 SER A C 1
ATOM 617 O O . SER A 1 78 ? 19.873 -1.289 -12.596 1.00 78.19 78 SER A O 1
ATOM 619 N N . PRO A 1 79 ? 20.346 -0.713 -10.488 1.00 71.12 79 PRO A N 1
ATOM 620 C CA . PRO A 1 79 ? 21.407 -1.705 -10.356 1.00 71.12 79 PRO A CA 1
ATOM 621 C C . PRO A 1 79 ? 20.892 -3.150 -10.429 1.00 71.12 79 PRO A C 1
ATOM 623 O O . PRO A 1 79 ? 21.692 -4.051 -10.661 1.00 71.12 79 PRO A O 1
ATOM 626 N N . GLU A 1 80 ? 19.592 -3.388 -10.229 1.00 70.31 80 GLU A N 1
ATOM 627 C CA . GLU A 1 80 ? 18.981 -4.719 -10.329 1.00 70.31 80 GLU A CA 1
ATOM 628 C C . GLU A 1 80 ? 18.824 -5.142 -11.792 1.00 70.31 80 GLU A C 1
ATOM 630 O O . GLU A 1 80 ? 19.256 -6.239 -12.159 1.00 70.31 80 GLU A O 1
ATOM 635 N N . TYR A 1 81 ? 18.370 -4.227 -12.660 1.00 76.56 81 TYR A N 1
ATOM 636 C CA . TYR A 1 81 ? 18.413 -4.449 -14.106 1.00 76.56 81 TYR A CA 1
ATOM 637 C C . TYR A 1 81 ? 19.835 -4.747 -14.571 1.00 76.56 81 TYR A C 1
ATOM 639 O O . TYR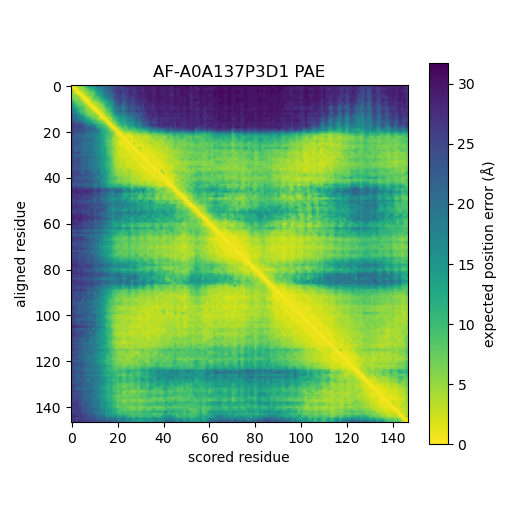 A 1 81 ? 20.021 -5.664 -15.358 1.00 76.56 81 TYR A O 1
ATOM 647 N N . HIS A 1 82 ? 20.838 -4.041 -14.036 1.00 70.69 82 HIS A N 1
ATOM 648 C CA . HIS A 1 82 ? 22.263 -4.220 -14.341 1.00 70.69 82 HIS A CA 1
ATOM 649 C C . HIS A 1 82 ? 22.976 -5.382 -13.634 1.00 70.69 82 HIS A C 1
ATOM 651 O O . HIS A 1 82 ? 24.113 -5.669 -14.007 1.00 70.69 82 HIS A O 1
ATOM 657 N N . LYS A 1 83 ? 22.345 -6.106 -12.694 1.00 70.50 83 LYS A N 1
ATOM 658 C CA . LYS A 1 83 ? 22.918 -7.357 -12.130 1.00 70.50 83 LYS A CA 1
ATOM 659 C C . LYS A 1 83 ? 22.162 -8.660 -12.413 1.00 70.50 83 LYS A C 1
ATOM 661 O O . LYS A 1 83 ? 22.798 -9.707 -12.443 1.00 70.50 83 LYS A O 1
ATOM 666 N N . LEU A 1 84 ? 20.844 -8.598 -12.604 1.00 68.44 84 LEU A N 1
ATOM 667 C CA . LEU A 1 84 ? 19.990 -9.786 -12.703 1.00 68.44 84 LEU A CA 1
ATOM 668 C C . LEU A 1 84 ? 19.198 -9.833 -14.019 1.00 68.44 84 LEU A C 1
ATOM 670 O O . LEU A 1 84 ? 19.031 -10.906 -14.589 1.00 68.44 84 LEU A O 1
ATOM 674 N N . ASN A 1 85 ? 18.804 -8.675 -14.567 1.00 71.75 85 ASN A N 1
ATOM 675 C CA . ASN A 1 85 ? 17.796 -8.600 -15.633 1.00 71.75 85 ASN A CA 1
ATOM 676 C C . ASN A 1 85 ? 18.259 -7.895 -16.933 1.00 71.75 85 ASN A C 1
ATOM 678 O O . ASN A 1 85 ? 17.436 -7.311 -17.630 1.00 71.75 85 ASN A O 1
ATOM 682 N N . HIS A 1 86 ? 19.545 -7.968 -17.327 1.00 69.88 86 HIS A N 1
ATOM 683 C CA . HIS A 1 86 ? 20.099 -7.191 -18.476 1.00 69.88 86 HIS A CA 1
ATOM 684 C C . HIS A 1 86 ? 19.403 -7.441 -19.816 1.00 69.88 86 HIS A C 1
ATOM 686 O O . HIS A 1 86 ? 19.489 -6.608 -20.717 1.00 69.88 86 HIS A O 1
ATOM 692 N N . HIS A 1 87 ? 18.777 -8.608 -19.951 1.00 72.50 87 HIS A N 1
ATOM 693 C CA . HIS A 1 87 ? 18.151 -9.098 -21.177 1.00 72.50 87 HIS A CA 1
ATOM 694 C C . HIS A 1 87 ? 16.620 -9.044 -21.106 1.00 72.50 87 HIS A C 1
ATOM 696 O O . HIS A 1 87 ? 15.956 -9.582 -21.987 1.00 72.50 87 HIS A O 1
ATOM 702 N N . MET A 1 88 ? 16.065 -8.436 -20.053 1.00 80.94 88 MET A N 1
ATOM 703 C CA . MET A 1 88 ? 14.631 -8.422 -19.810 1.00 80.94 88 MET A CA 1
ATOM 704 C C . MET A 1 88 ? 13.905 -7.598 -20.871 1.00 80.94 88 MET A C 1
ATOM 706 O O . MET A 1 88 ? 14.293 -6.474 -21.197 1.00 80.94 88 MET A O 1
ATOM 710 N N . THR A 1 89 ? 12.829 -8.161 -21.401 1.00 85.69 89 THR A N 1
ATOM 711 C CA . THR A 1 89 ? 11.940 -7.481 -22.345 1.00 85.69 89 THR A CA 1
ATOM 712 C C . THR A 1 89 ? 10.923 -6.599 -21.616 1.00 85.69 89 THR A C 1
ATOM 714 O O . THR A 1 89 ? 10.639 -6.785 -20.432 1.00 85.69 89 THR A O 1
ATOM 717 N N . VAL A 1 90 ? 10.308 -5.653 -22.335 1.00 82.56 90 VAL A N 1
ATOM 718 C CA . VAL A 1 90 ? 9.236 -4.803 -21.781 1.00 82.56 90 VAL A CA 1
ATOM 719 C C . VAL A 1 90 ? 8.048 -5.646 -21.290 1.00 82.56 90 VAL A C 1
ATOM 721 O O . VAL A 1 90 ? 7.393 -5.286 -20.314 1.00 82.56 90 VAL A O 1
ATOM 724 N N . ASP A 1 91 ? 7.774 -6.794 -21.913 1.00 84.44 91 ASP A N 1
ATOM 725 C CA . ASP A 1 91 ? 6.673 -7.671 -21.501 1.00 84.44 91 ASP A CA 1
ATOM 726 C C . ASP A 1 91 ? 6.979 -8.453 -20.215 1.00 84.44 91 ASP A C 1
ATOM 728 O O . ASP A 1 91 ? 6.101 -8.624 -19.368 1.00 84.44 91 ASP A O 1
ATOM 732 N N . GLU A 1 92 ? 8.228 -8.862 -19.999 1.00 83.06 92 GLU A N 1
ATOM 733 C CA . GLU A 1 92 ? 8.669 -9.422 -18.714 1.00 83.06 92 GLU A CA 1
ATOM 734 C C . GLU A 1 92 ? 8.659 -8.354 -17.613 1.00 83.06 92 GLU A C 1
ATOM 736 O O . GLU A 1 92 ? 8.170 -8.613 -16.509 1.00 83.06 92 GLU A O 1
ATOM 741 N N . PHE A 1 93 ? 9.081 -7.126 -17.939 1.00 84.94 93 PHE A N 1
ATOM 742 C CA . PHE A 1 93 ? 9.005 -5.982 -17.030 1.00 84.94 93 PHE A CA 1
ATOM 743 C C . PHE A 1 93 ? 7.569 -5.713 -16.551 1.00 84.94 93 PHE A C 1
ATOM 745 O O . PHE A 1 93 ? 7.341 -5.523 -15.356 1.00 84.94 93 PHE A O 1
ATOM 752 N N . LYS A 1 94 ? 6.570 -5.776 -17.441 1.00 85.69 94 LYS A N 1
ATOM 753 C CA . LYS A 1 94 ? 5.151 -5.609 -17.067 1.00 85.69 94 LYS A CA 1
ATOM 754 C C . LYS A 1 94 ? 4.692 -6.613 -16.008 1.00 85.69 94 LYS A C 1
ATOM 756 O O . LYS A 1 94 ? 3.885 -6.253 -15.150 1.00 85.69 94 LYS A O 1
ATOM 761 N N . ASN A 1 95 ? 5.190 -7.852 -16.052 1.00 85.19 95 ASN A N 1
ATOM 762 C CA . ASN A 1 95 ? 4.822 -8.890 -15.086 1.00 85.19 95 ASN A CA 1
ATOM 763 C C . ASN A 1 95 ? 5.403 -8.605 -13.696 1.00 85.19 95 ASN A C 1
ATOM 765 O O . ASN A 1 95 ? 4.666 -8.652 -12.707 1.00 85.19 95 ASN A O 1
ATOM 769 N N . ILE A 1 96 ? 6.694 -8.263 -13.611 1.00 84.62 96 ILE A N 1
ATOM 770 C CA . ILE A 1 96 ? 7.317 -7.900 -12.327 1.00 84.62 96 ILE A CA 1
ATOM 771 C C . ILE A 1 96 ? 6.703 -6.611 -11.764 1.00 84.62 96 ILE A C 1
ATOM 773 O O . ILE A 1 96 ? 6.321 -6.578 -10.592 1.00 84.62 96 ILE A O 1
ATOM 777 N N . TYR A 1 97 ? 6.470 -5.615 -12.623 1.00 85.81 97 TYR A N 1
ATOM 778 C CA . TYR A 1 97 ? 5.819 -4.360 -12.258 1.00 85.81 97 TYR A CA 1
ATOM 779 C C . TYR A 1 97 ? 4.409 -4.599 -11.718 1.00 85.81 97 TYR A C 1
ATOM 781 O O . TYR A 1 97 ? 4.014 -4.008 -10.714 1.00 85.81 97 TYR A O 1
ATOM 789 N N . PHE A 1 98 ? 3.638 -5.493 -12.350 1.00 86.00 98 PHE A N 1
ATOM 790 C CA . PHE A 1 98 ? 2.303 -5.852 -11.880 1.00 86.00 98 PHE A CA 1
ATOM 791 C C . PHE A 1 98 ? 2.337 -6.475 -10.485 1.00 86.00 98 PHE A C 1
ATOM 793 O O . PHE A 1 98 ? 1.524 -6.089 -9.649 1.00 86.00 98 PHE A O 1
ATOM 800 N N . MET A 1 99 ? 3.266 -7.396 -10.211 1.00 84.94 99 MET A N 1
ATOM 801 C CA . MET A 1 99 ? 3.377 -8.020 -8.887 1.00 84.94 99 MET A CA 1
ATOM 802 C C . MET A 1 99 ? 3.670 -6.986 -7.801 1.00 84.94 99 MET A C 1
ATOM 804 O O . MET A 1 99 ? 2.999 -6.972 -6.767 1.00 84.94 99 MET A O 1
ATOM 808 N N . GLU A 1 100 ? 4.612 -6.075 -8.052 1.00 85.62 100 GLU A N 1
ATOM 809 C CA . GLU A 1 100 ? 4.944 -5.024 -7.091 1.00 85.62 100 GLU A CA 1
ATOM 810 C C . GLU A 1 100 ? 3.798 -4.017 -6.917 1.00 85.62 100 GLU A C 1
ATOM 812 O O . GLU A 1 100 ? 3.414 -3.684 -5.790 1.00 85.62 100 GLU A O 1
ATOM 817 N N . TRP A 1 101 ? 3.199 -3.564 -8.022 1.00 85.19 101 TRP A N 1
ATOM 818 C CA . TRP A 1 101 ? 2.047 -2.665 -8.001 1.00 85.19 101 TRP A CA 1
ATOM 819 C C . TRP A 1 101 ? 0.868 -3.294 -7.252 1.00 85.19 101 TRP A C 1
ATOM 821 O O . TRP A 1 101 ? 0.285 -2.659 -6.370 1.00 85.19 101 TRP A O 1
ATOM 831 N N . PHE A 1 102 ? 0.550 -4.557 -7.544 1.00 86.88 102 PHE A N 1
ATOM 832 C CA . PHE A 1 102 ? -0.523 -5.298 -6.889 1.00 86.88 102 PHE A CA 1
ATOM 833 C C . PHE A 1 102 ? -0.246 -5.447 -5.394 1.00 86.88 102 PHE A C 1
ATOM 835 O O . PHE A 1 102 ? -1.131 -5.169 -4.587 1.00 86.88 102 PHE A O 1
ATOM 842 N N . HIS A 1 103 ? 0.985 -5.791 -5.005 1.00 85.50 103 HIS A N 1
ATOM 843 C CA . HIS A 1 103 ? 1.388 -5.864 -3.603 1.00 85.50 103 HIS A CA 1
ATOM 844 C C . HIS A 1 103 ? 1.183 -4.521 -2.873 1.00 85.50 103 HIS A C 1
ATOM 846 O O . HIS A 1 103 ? 0.549 -4.479 -1.812 1.00 85.50 103 HIS A O 1
ATOM 852 N N . ARG A 1 104 ? 1.628 -3.403 -3.469 1.00 85.31 104 ARG A N 1
ATOM 853 C CA . ARG A 1 104 ? 1.451 -2.045 -2.915 1.00 85.31 104 ARG A CA 1
ATOM 854 C C . ARG A 1 104 ? -0.026 -1.649 -2.805 1.00 85.31 104 ARG A C 1
ATOM 856 O O . ARG A 1 104 ? -0.446 -1.102 -1.782 1.00 85.31 104 ARG A O 1
ATOM 863 N N . MET A 1 105 ? -0.830 -1.923 -3.833 1.00 86.38 105 MET A N 1
ATOM 864 C CA . MET A 1 105 ? -2.268 -1.621 -3.823 1.00 86.38 105 MET A CA 1
ATOM 865 C C . MET A 1 105 ? -3.025 -2.483 -2.811 1.00 86.38 105 MET A C 1
ATOM 867 O O . MET A 1 105 ? -3.912 -1.983 -2.115 1.00 86.38 105 MET A O 1
ATOM 871 N N . TRP A 1 106 ? -2.641 -3.749 -2.667 1.00 87.00 106 TRP A N 1
ATOM 872 C CA . TRP A 1 106 ? -3.234 -4.661 -1.697 1.00 87.00 106 TRP A CA 1
ATOM 873 C C . TRP A 1 106 ? -2.973 -4.201 -0.259 1.00 87.00 106 TRP A C 1
ATOM 875 O O . TRP A 1 106 ? -3.899 -4.176 0.551 1.00 87.00 106 TRP A O 1
ATOM 885 N N . GLY A 1 107 ? -1.761 -3.726 0.052 1.00 85.12 107 GLY A N 1
ATOM 886 C CA . GLY A 1 107 ? -1.455 -3.117 1.354 1.00 85.12 107 GLY A CA 1
ATOM 887 C C . GLY A 1 107 ? -2.357 -1.917 1.677 1.00 85.12 107 GLY A C 1
ATOM 888 O O . GLY A 1 107 ? -2.927 -1.833 2.768 1.00 85.12 107 GLY A O 1
ATOM 889 N N . ARG A 1 108 ? -2.578 -1.027 0.700 1.00 85.38 108 ARG A N 1
ATOM 890 C CA . ARG A 1 108 ? -3.487 0.129 0.843 1.00 85.38 108 ARG A CA 1
ATOM 891 C C . ARG A 1 108 ? -4.935 -0.295 1.060 1.00 85.38 108 ARG A C 1
ATOM 893 O O . ARG A 1 108 ? 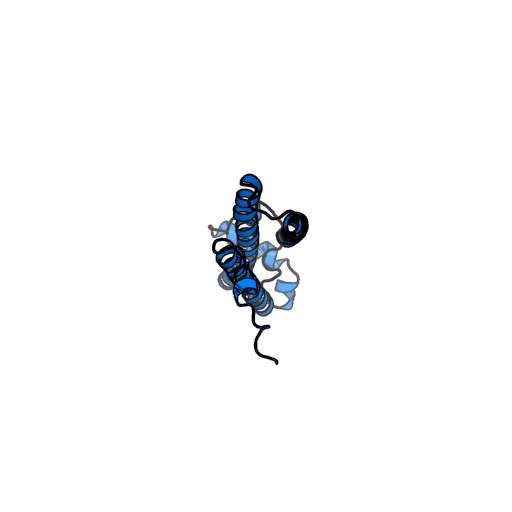-5.614 0.256 1.929 1.00 85.38 108 ARG A O 1
ATOM 900 N N . PHE A 1 109 ? -5.398 -1.292 0.310 1.00 87.00 109 PHE A N 1
ATOM 901 C CA . PHE A 1 109 ? -6.735 -1.855 0.476 1.00 87.00 109 PHE A CA 1
ATOM 902 C C . PHE A 1 109 ? -6.936 -2.426 1.885 1.00 87.00 109 PHE A C 1
ATOM 904 O O . PHE A 1 109 ? -7.957 -2.145 2.510 1.00 87.00 109 PHE A O 1
ATOM 911 N N . ILE A 1 110 ? -5.947 -3.145 2.427 1.00 86.44 110 ILE A N 1
ATOM 912 C CA . ILE A 1 110 ? -5.981 -3.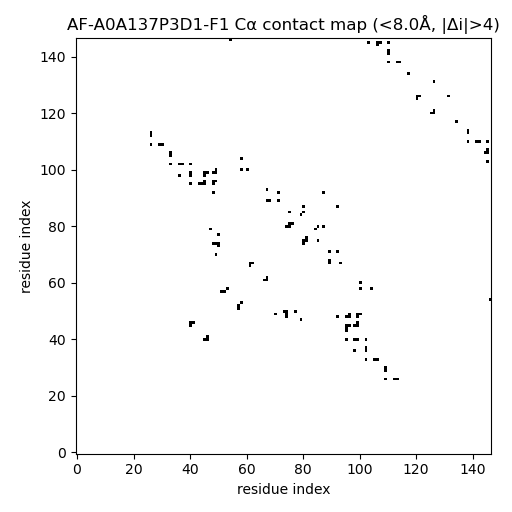656 3.807 1.00 86.44 110 ILE A CA 1
ATOM 913 C C . ILE A 1 110 ? -6.070 -2.511 4.816 1.00 86.44 110 ILE A C 1
ATOM 915 O O . ILE A 1 110 ? -6.877 -2.580 5.745 1.00 86.44 110 ILE A O 1
ATOM 919 N N . GLY A 1 111 ? -5.294 -1.441 4.619 1.00 84.12 111 GLY A N 1
ATOM 920 C CA . GLY A 1 111 ? -5.371 -0.244 5.457 1.00 84.12 111 GLY A CA 1
ATOM 921 C C . GLY A 1 111 ? -6.780 0.351 5.496 1.00 84.12 111 GLY A C 1
ATOM 922 O O . GLY A 1 111 ? -7.322 0.597 6.575 1.00 84.12 111 GLY A O 1
ATOM 923 N N . LEU A 1 112 ? -7.423 0.503 4.337 1.00 85.06 112 LEU A N 1
ATOM 924 C CA . LEU A 1 112 ? -8.801 0.999 4.244 1.00 85.06 112 LEU A CA 1
ATOM 925 C C . LEU A 1 112 ? -9.827 0.016 4.833 1.00 85.06 112 LEU A C 1
ATOM 927 O O . LEU A 1 112 ? -10.732 0.435 5.558 1.00 85.06 112 LEU A O 1
ATOM 931 N N . ALA A 1 113 ? -9.670 -1.285 4.578 1.00 84.56 113 ALA A N 1
ATOM 932 C CA . ALA A 1 113 ? -10.529 -2.344 5.112 1.00 84.56 113 ALA A CA 1
ATOM 933 C C . ALA A 1 113 ? -10.417 -2.490 6.641 1.00 84.56 113 ALA A C 1
ATOM 935 O O . ALA A 1 113 ? -11.360 -2.943 7.294 1.00 84.56 113 ALA A O 1
ATOM 936 N N . PHE A 1 114 ? -9.293 -2.068 7.225 1.00 83.94 114 PHE A N 1
ATOM 937 C CA . PHE A 1 114 ? -9.129 -1.938 8.669 1.00 83.94 114 PHE A CA 1
ATOM 938 C C . PHE A 1 114 ? -9.763 -0.645 9.202 1.00 83.94 114 PHE A C 1
ATOM 940 O O . PHE A 1 114 ? -10.555 -0.681 10.148 1.00 83.94 114 PHE A O 1
ATOM 947 N N . LEU A 1 115 ? -9.444 0.500 8.591 1.00 83.25 115 LEU A N 1
ATOM 948 C CA . LEU A 1 115 ? -9.877 1.815 9.070 1.00 83.25 115 LEU A CA 1
ATOM 949 C C . LEU A 1 115 ? -11.389 2.039 8.939 1.00 83.25 115 LEU A C 1
ATOM 951 O O . LEU A 1 115 ? -11.980 2.648 9.828 1.00 83.25 115 LEU A O 1
ATOM 955 N N . GLY A 1 116 ? -12.033 1.537 7.882 1.00 82.88 116 GLY A N 1
ATOM 956 C CA . GLY A 1 116 ? -13.468 1.734 7.641 1.00 82.88 116 GLY A CA 1
ATOM 957 C C . GLY A 1 116 ? -14.357 1.174 8.763 1.00 82.88 116 GLY A C 1
ATOM 958 O O . GLY A 1 116 ? -15.093 1.934 9.402 1.00 82.88 116 GLY A O 1
ATOM 959 N N . PRO A 1 117 ? -14.280 -0.134 9.069 1.00 79.88 117 PRO A N 1
ATOM 960 C CA . PRO A 1 117 ? -15.025 -0.734 10.173 1.00 79.88 117 PRO A CA 1
ATOM 961 C C . PRO A 1 117 ? -14.600 -0.180 11.535 1.00 79.88 117 PRO A C 1
ATOM 963 O O . PRO A 1 117 ? -15.459 0.041 12.392 1.00 79.88 117 PRO A O 1
ATOM 966 N N . LEU A 1 118 ? -13.308 0.119 11.730 1.00 81.88 118 LEU A N 1
ATOM 967 C CA . LEU A 1 118 ? -12.820 0.759 12.952 1.00 81.88 118 LEU A CA 1
ATOM 968 C C . LEU A 1 118 ? -13.508 2.112 13.190 1.00 81.88 118 LEU A C 1
ATOM 970 O O . LEU A 1 118 ? -14.042 2.336 14.277 1.00 81.88 118 LEU A O 1
ATOM 974 N N . ALA A 1 119 ? -13.550 2.982 12.178 1.00 83.62 119 ALA A N 1
ATOM 975 C CA . ALA A 1 119 ? -14.209 4.284 12.250 1.00 83.62 119 ALA A CA 1
ATOM 976 C C . ALA A 1 119 ? -15.717 4.142 12.508 1.00 83.62 119 ALA A C 1
ATOM 978 O O . ALA A 1 119 ? -16.269 4.840 13.361 1.00 83.62 119 ALA A O 1
ATOM 979 N N . TYR A 1 120 ? -16.375 3.187 11.842 1.00 83.56 120 TYR A N 1
ATOM 980 C CA . TYR A 1 120 ? -17.791 2.892 12.061 1.00 83.56 120 TYR A CA 1
ATOM 981 C C . TYR A 1 120 ? -18.083 2.457 13.508 1.00 83.56 120 TYR A C 1
ATOM 983 O O . TYR A 1 120 ? -18.979 3.005 14.159 1.00 83.56 120 TYR A O 1
ATOM 991 N N . PHE A 1 121 ? -17.323 1.502 14.052 1.00 79.94 121 PHE A N 1
ATOM 992 C CA . PHE A 1 121 ? -17.520 1.029 15.426 1.00 79.94 121 PHE A CA 1
ATOM 993 C C . PHE A 1 121 ? -17.146 2.081 16.471 1.00 79.94 121 PHE A C 1
ATOM 995 O O . PHE A 1 121 ? -17.790 2.144 17.526 1.00 79.94 121 PHE A O 1
ATOM 1002 N N . TRP A 1 122 ? -16.155 2.921 16.169 1.00 80.38 122 TRP A N 1
ATOM 1003 C CA . TRP A 1 122 ? -15.772 4.053 17.005 1.00 80.38 122 TRP A CA 1
ATOM 1004 C C . TRP A 1 122 ? -16.894 5.090 17.084 1.00 80.38 122 TRP A C 1
ATOM 1006 O O . TRP A 1 122 ? -17.315 5.442 18.186 1.00 80.38 122 TRP A O 1
ATOM 1016 N N . ALA A 1 123 ? -17.446 5.504 15.939 1.00 83.31 123 ALA A N 1
ATOM 1017 C CA . ALA A 1 123 ? -18.554 6.458 15.869 1.00 83.31 123 ALA A CA 1
ATOM 1018 C C . ALA A 1 123 ? -19.834 5.931 16.541 1.00 83.31 123 ALA A C 1
ATOM 1020 O O . ALA A 1 123 ? -20.592 6.695 17.132 1.00 83.31 123 ALA A O 1
ATOM 1021 N N . LYS A 1 124 ? -20.073 4.614 16.493 1.00 81.06 124 LYS A N 1
ATOM 1022 C CA . LYS A 1 124 ? -21.221 3.969 17.153 1.00 81.06 124 LYS A CA 1
ATOM 1023 C C . LYS A 1 124 ? -20.999 3.652 18.637 1.00 81.06 124 LYS A C 1
ATOM 1025 O O . LYS A 1 124 ? -21.892 3.073 19.251 1.00 81.06 124 LYS A O 1
ATOM 1030 N N . GLY A 1 125 ? -19.833 3.967 19.209 1.00 77.06 125 GLY A N 1
ATOM 1031 C CA . GLY A 1 125 ? -19.524 3.684 20.616 1.00 77.06 125 GLY A CA 1
ATOM 1032 C C . GLY A 1 125 ? -19.494 2.190 20.966 1.00 77.06 125 GLY A C 1
ATOM 1033 O O . GLY A 1 125 ? -19.568 1.831 22.137 1.00 77.06 125 GLY A O 1
ATOM 1034 N N . LYS A 1 126 ? -19.379 1.305 19.966 1.00 75.06 126 LYS A N 1
ATOM 1035 C CA . LYS A 1 126 ? -19.441 -0.160 20.138 1.00 75.06 126 LYS A CA 1
ATOM 1036 C C . LYS A 1 126 ? -18.097 -0.784 20.538 1.00 75.06 126 LYS A C 1
ATOM 1038 O O . LYS A 1 126 ? -17.996 -2.002 20.658 1.00 75.06 126 LYS A O 1
ATOM 1043 N N . LEU A 1 127 ? -17.060 0.035 20.729 1.00 73.25 127 LEU A N 1
ATOM 1044 C CA . LEU A 1 127 ? -15.718 -0.402 21.111 1.00 73.25 127 LEU A CA 1
ATOM 1045 C C . LEU A 1 127 ? -15.539 -0.355 22.629 1.00 73.25 127 LEU A C 1
ATOM 1047 O O . LEU A 1 127 ? -15.712 0.697 23.248 1.00 73.25 127 LEU A O 1
ATOM 1051 N N . ALA A 1 128 ? -15.115 -1.475 23.220 1.00 76.12 128 ALA A N 1
ATOM 1052 C CA . ALA A 1 128 ? -14.759 -1.509 24.634 1.00 76.12 128 ALA A CA 1
ATOM 1053 C C . ALA A 1 128 ? -13.595 -0.532 24.919 1.00 76.12 128 ALA A C 1
ATOM 1055 O O . ALA A 1 128 ? -12.664 -0.450 24.110 1.00 76.12 128 ALA A O 1
ATOM 1056 N N . PRO A 1 129 ? -13.583 0.176 26.065 1.00 76.06 129 PRO A N 1
ATOM 1057 C CA . PRO A 1 129 ? -12.520 1.129 26.400 1.00 76.06 129 PRO A CA 1
ATOM 1058 C C . PRO A 1 129 ? -11.104 0.532 26.343 1.00 76.06 129 PRO A C 1
ATOM 1060 O O . PRO A 1 129 ? -10.173 1.205 25.915 1.00 76.06 129 PRO A O 1
ATOM 1063 N N . SER A 1 130 ? -10.953 -0.752 26.684 1.00 77.62 130 SER A N 1
ATOM 1064 C CA . SER A 1 130 ? -9.682 -1.489 26.644 1.00 77.62 130 SER A CA 1
ATOM 1065 C C . SER A 1 130 ? -9.178 -1.828 25.231 1.00 77.62 130 SER A C 1
ATOM 1067 O O . SER A 1 130 ? -7.993 -2.110 25.056 1.00 77.62 130 SER A O 1
ATOM 1069 N N . LEU A 1 131 ? -10.052 -1.807 24.218 1.00 77.06 131 LEU A N 1
ATOM 1070 C CA . LEU A 1 131 ? -9.711 -2.085 22.815 1.00 77.06 131 LEU A CA 1
ATOM 1071 C C . LEU A 1 131 ? -9.235 -0.834 22.068 1.00 77.06 131 LEU A C 1
ATOM 1073 O O . LEU A 1 131 ? -8.439 -0.947 21.141 1.00 77.06 131 LEU A O 1
ATOM 1077 N N . LYS A 1 132 ? -9.676 0.356 22.488 1.00 76.75 132 LYS A N 1
ATOM 1078 C CA . LYS A 1 132 ? -9.332 1.636 21.851 1.00 76.75 132 LYS A CA 1
ATOM 1079 C C . LYS A 1 132 ? -7.819 1.884 21.715 1.00 76.75 132 LYS A C 1
ATOM 1081 O O . LYS A 1 132 ? -7.398 2.144 20.590 1.00 76.75 132 LYS A O 1
ATOM 1086 N N . PRO A 1 133 ? -6.983 1.761 22.770 1.00 81.94 133 PRO A N 1
ATOM 1087 C CA . PRO A 1 133 ? -5.543 1.977 22.625 1.00 81.94 133 PRO A CA 1
ATOM 1088 C C . PRO A 1 133 ? -4.894 0.935 21.705 1.00 81.94 133 PRO A C 1
ATOM 1090 O O . PRO A 1 133 ? -4.079 1.297 20.868 1.00 81.94 133 PRO A O 1
ATOM 1093 N N . LYS A 1 134 ? -5.317 -0.336 21.772 1.00 81.50 134 LYS A N 1
ATOM 1094 C CA . LYS A 1 134 ? -4.788 -1.407 20.909 1.00 81.50 134 LYS A CA 1
ATOM 1095 C C . LYS A 1 134 ? -5.079 -1.150 19.430 1.00 81.50 134 LYS A C 1
ATOM 1097 O O . LYS A 1 134 ? -4.202 -1.333 18.596 1.00 81.50 134 LYS A O 1
ATOM 1102 N N . LEU A 1 135 ? -6.299 -0.714 19.112 1.00 79.88 135 LEU A N 1
ATOM 1103 C CA . LEU A 1 135 ? -6.715 -0.413 17.741 1.00 79.88 135 LEU A CA 1
ATOM 1104 C C . LEU A 1 135 ? -6.049 0.857 17.200 1.00 79.88 135 LEU A C 1
ATOM 1106 O O . LEU A 1 135 ? -5.730 0.899 16.017 1.00 79.88 135 LEU A O 1
ATOM 1110 N N . LEU A 1 136 ? -5.790 1.854 18.053 1.00 82.44 136 LEU A N 1
ATOM 1111 C CA . LEU A 1 136 ? -5.007 3.037 17.683 1.00 82.44 136 LEU A CA 1
ATOM 1112 C C . LEU A 1 136 ? -3.544 2.684 17.406 1.00 82.44 136 LEU A C 1
ATOM 1114 O O . LEU A 1 136 ? -3.009 3.115 16.390 1.00 82.44 136 LEU A O 1
ATOM 1118 N N . THR A 1 137 ? -2.913 1.864 18.253 1.00 84.44 137 THR A N 1
ATOM 1119 C CA . THR A 1 137 ? -1.552 1.372 17.999 1.00 84.44 137 THR A CA 1
ATOM 1120 C C . THR A 1 137 ? -1.501 0.567 16.704 1.00 84.44 137 THR A C 1
ATOM 1122 O O . THR A 1 137 ? -0.645 0.829 15.867 1.00 84.44 137 THR A O 1
ATOM 1125 N N . LEU A 1 138 ? -2.443 -0.360 16.492 1.00 81.25 138 LEU A N 1
ATOM 1126 C CA . LEU A 1 138 ? -2.494 -1.155 15.263 1.00 81.25 138 LEU A CA 1
ATOM 1127 C C . LEU A 1 138 ? -2.731 -0.274 14.027 1.00 81.25 138 LEU A C 1
ATOM 1129 O O . LEU A 1 138 ? -2.056 -0.446 13.021 1.00 81.25 138 LEU A O 1
ATOM 1133 N N . GLY A 1 139 ? -3.640 0.701 14.112 1.00 80.81 139 GLY A N 1
ATOM 1134 C CA . GLY A 1 139 ? -3.895 1.661 13.038 1.00 80.81 139 GLY A CA 1
ATOM 1135 C C . GLY A 1 139 ? -2.681 2.534 12.723 1.00 80.81 139 GLY A C 1
ATOM 1136 O O . GLY A 1 139 ? -2.388 2.755 11.553 1.00 80.81 139 GLY A O 1
ATOM 1137 N N . GLY A 1 140 ? -1.938 2.969 13.744 1.00 80.56 140 GLY A N 1
ATOM 1138 C CA . GLY A 1 140 ? -0.678 3.695 13.572 1.00 80.56 140 GLY A CA 1
ATOM 1139 C C . GLY A 1 140 ? 0.396 2.848 12.886 1.00 80.56 140 GLY A C 1
ATOM 1140 O O . GLY A 1 140 ? 1.031 3.314 11.945 1.00 80.56 140 GLY A O 1
ATOM 1141 N N . LEU A 1 141 ? 0.547 1.584 13.297 1.00 82.44 141 LEU A N 1
ATOM 1142 C CA . LEU A 1 141 ? 1.485 0.645 12.672 1.00 82.44 141 LEU A CA 1
ATOM 1143 C C . LEU A 1 141 ? 1.106 0.337 11.217 1.00 82.44 141 LEU A C 1
ATOM 1145 O O . LEU A 1 141 ? 1.972 0.340 10.352 1.00 82.44 141 LEU A O 1
ATOM 1149 N N . ILE A 1 142 ? -0.182 0.137 10.924 1.00 78.12 142 ILE A N 1
ATOM 1150 C CA . ILE A 1 142 ? -0.671 -0.056 9.551 1.00 78.12 142 ILE A CA 1
ATOM 1151 C C . ILE A 1 142 ? -0.430 1.205 8.714 1.00 78.12 142 ILE A C 1
ATOM 1153 O O . ILE A 1 142 ? 0.020 1.101 7.579 1.00 78.12 142 ILE A O 1
ATOM 1157 N N . GLY A 1 143 ? -0.674 2.394 9.272 1.00 72.69 143 GLY A N 1
ATOM 1158 C CA . GLY A 1 143 ? -0.373 3.660 8.604 1.00 72.69 143 GLY A CA 1
ATOM 1159 C C . GLY A 1 143 ? 1.106 3.793 8.238 1.00 72.69 143 GLY A C 1
ATOM 1160 O O . GLY A 1 143 ? 1.415 4.253 7.147 1.00 72.69 143 GLY A O 1
ATOM 1161 N N . PHE A 1 144 ? 2.006 3.327 9.107 1.00 75.06 144 PHE A N 1
ATOM 1162 C CA . PHE A 1 144 ? 3.445 3.307 8.839 1.00 75.06 144 PHE A CA 1
ATOM 1163 C C . PHE A 1 144 ? 3.860 2.223 7.829 1.00 75.06 144 PHE A C 1
ATOM 1165 O O . PHE A 1 144 ? 4.798 2.428 7.078 1.00 75.06 144 PHE A O 1
ATO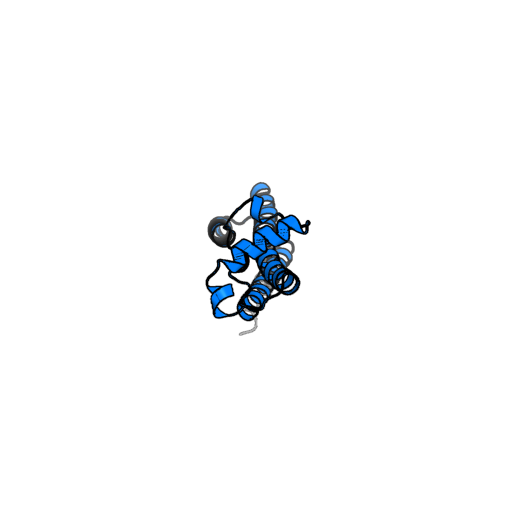M 1172 N N . GLN A 1 145 ? 3.160 1.085 7.787 1.00 68.62 145 GLN A N 1
ATOM 1173 C CA . GLN A 1 145 ? 3.419 -0.017 6.848 1.00 68.62 145 GLN A CA 1
ATOM 1174 C C . GLN A 1 145 ? 2.959 0.300 5.410 1.00 68.62 145 GLN A C 1
ATOM 1176 O O . GLN A 1 145 ? 3.484 -0.260 4.452 1.00 68.62 145 GLN A O 1
ATOM 1181 N N . VAL A 1 146 ? 1.916 1.123 5.260 1.00 62.34 146 VAL A N 1
ATOM 1182 C CA . VAL A 1 146 ? 1.252 1.418 3.973 1.00 62.34 146 VAL A CA 1
ATOM 1183 C C . VAL A 1 146 ? 1.899 2.602 3.227 1.00 62.34 146 VAL A C 1
ATOM 1185 O O . VAL A 1 146 ? 1.613 2.814 2.043 1.00 62.34 146 VAL A O 1
ATOM 1188 N N . ILE A 1 147 ? 2.769 3.349 3.910 1.00 49.44 147 ILE A N 1
ATOM 1189 C CA . ILE A 1 147 ? 3.590 4.454 3.392 1.00 49.44 147 ILE A CA 1
ATOM 1190 C C . ILE A 1 147 ? 4.952 3.873 3.014 1.00 49.44 147 ILE A C 1
ATOM 1192 O O . ILE A 1 147 ? 5.280 3.920 1.807 1.00 49.44 147 ILE A O 1
#

Organism: Conidiobolus coronatus (strain ATCC 28846 / CBS 209.66 / NRRL 28638) (NCBI:txid796925)

pLDDT: mean 75.05, std 12.63, range [43.62, 88.44]

Secondary structure (DSSP, 8-state):
---S---TTSGGGS---HHHHHHHHHHHHHHHHHHHHHHHHHHTT-TTS-----TTGGG----SHHHHHHHHHHHHTSTTTTTT-TT--HHHHHHHHHHHHHHHHHHHHHHHHHHHHHHHHHHTT-S-TTTHHHHHHHHHHHHHHH-